Protein AF-G3JTJ8-F1 (afdb_monomer)

Sequence (157 aa):
MATTGITTVKLQSLPLVASGKVRELYSVDDASLLMAVTDRISAYDEILSNGFDILRQRVTELKHHVISMSPPAEIVTTVERALLRGRCMHIRSLKVFPIEAIRPWLHHGLSLERILQERNCPRNPSSERTSALPGIPIGEKDENISPEQARKLVGDK

Structure (mmCIF, N/CA/C/O backbone):
data_AF-G3JTJ8-F1
#
_entry.id   AF-G3JTJ8-F1
#
loop_
_atom_site.group_PDB
_atom_site.id
_atom_site.type_symbol
_atom_site.label_atom_id
_atom_site.label_alt_id
_atom_site.label_comp_id
_atom_site.label_asym_id
_atom_site.label_entity_id
_atom_site.label_seq_id
_atom_site.pdbx_PDB_ins_code
_atom_site.Cartn_x
_atom_site.Cartn_y
_atom_site.Cartn_z
_atom_site.occupancy
_atom_site.B_iso_or_equiv
_atom_site.auth_seq_id
_atom_site.auth_comp_id
_atom_site.auth_asym_id
_atom_site.auth_atom_id
_atom_site.pdbx_PDB_model_num
ATOM 1 N N . MET A 1 1 ? -1.454 23.258 19.612 1.00 39.75 1 MET A N 1
ATOM 2 C CA . MET A 1 1 ? -0.8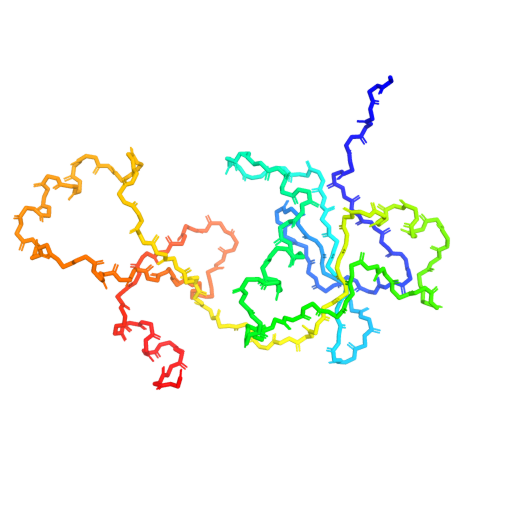90 22.045 20.242 1.00 39.75 1 MET A CA 1
ATOM 3 C C . MET A 1 1 ? -0.161 21.271 19.162 1.00 39.75 1 MET A C 1
ATOM 5 O O . MET A 1 1 ? -0.731 21.125 18.090 1.00 39.75 1 MET A O 1
ATOM 9 N N . ALA A 1 2 ? 1.091 20.871 19.385 1.00 44.28 2 ALA A N 1
ATOM 10 C CA . ALA A 1 2 ? 1.833 20.092 18.398 1.00 44.28 2 ALA A CA 1
ATOM 11 C C . ALA A 1 2 ? 1.225 18.687 18.318 1.00 44.28 2 ALA A C 1
ATOM 13 O O . ALA A 1 2 ? 1.235 17.950 19.302 1.00 44.28 2 ALA A O 1
ATOM 14 N N . THR A 1 3 ? 0.640 18.344 17.174 1.00 59.38 3 THR A N 1
ATOM 15 C CA . THR A 1 3 ? 0.125 17.000 16.917 1.00 59.38 3 THR A CA 1
ATOM 16 C C . THR A 1 3 ? 1.318 16.061 16.774 1.00 59.38 3 THR A C 1
ATOM 18 O O . THR A 1 3 ? 2.155 16.259 15.895 1.00 59.38 3 THR A O 1
ATOM 21 N N . THR A 1 4 ? 1.439 15.066 17.651 1.00 74.31 4 THR A N 1
ATOM 22 C CA . THR A 1 4 ? 2.479 14.038 17.538 1.00 74.31 4 THR A CA 1
ATOM 23 C C . THR A 1 4 ? 2.287 13.259 16.237 1.00 74.31 4 THR A C 1
ATOM 25 O O . THR A 1 4 ? 1.192 12.762 15.976 1.00 74.31 4 THR A O 1
ATOM 28 N N . GLY A 1 5 ? 3.342 13.161 15.424 1.00 76.94 5 GLY A N 1
ATOM 29 C CA . GLY A 1 5 ? 3.309 12.405 14.173 1.00 76.94 5 GLY A CA 1
ATOM 30 C C . GLY A 1 5 ? 3.129 10.904 14.416 1.00 76.94 5 GLY A C 1
ATOM 31 O O . GLY A 1 5 ? 3.791 10.312 15.270 1.00 76.94 5 GLY A O 1
ATOM 32 N N . ILE A 1 6 ? 2.242 10.279 13.648 1.00 81.81 6 ILE A N 1
ATOM 33 C CA . ILE A 1 6 ? 1.985 8.840 13.657 1.00 81.81 6 ILE A CA 1
ATOM 34 C C . ILE A 1 6 ? 3.026 8.173 12.765 1.00 81.81 6 ILE A C 1
ATOM 36 O O . ILE A 1 6 ? 2.885 8.095 11.546 1.00 81.81 6 ILE A O 1
ATOM 40 N N . THR A 1 7 ? 4.094 7.677 13.378 1.00 83.00 7 THR A N 1
ATOM 41 C CA . THR A 1 7 ? 5.192 7.029 12.654 1.00 83.00 7 THR A CA 1
ATOM 42 C C . THR A 1 7 ? 4.970 5.545 12.434 1.00 83.00 7 THR A C 1
ATOM 44 O O . THR A 1 7 ? 5.787 4.934 11.769 1.00 83.00 7 THR A O 1
ATOM 47 N N . THR A 1 8 ? 3.929 4.939 12.999 1.00 82.38 8 THR A N 1
ATOM 48 C CA . THR A 1 8 ? 3.553 3.533 12.791 1.00 82.38 8 THR A CA 1
ATOM 49 C C . THR A 1 8 ? 2.044 3.428 12.926 1.00 82.38 8 THR A C 1
ATOM 51 O O . THR A 1 8 ? 1.480 3.997 13.862 1.00 82.38 8 THR A O 1
ATOM 54 N N . VAL A 1 9 ? 1.393 2.700 12.026 1.00 87.31 9 VAL A N 1
ATOM 55 C CA . VAL A 1 9 ? 0.001 2.294 12.207 1.00 87.31 9 VAL A CA 1
ATOM 56 C C . VAL A 1 9 ? 0.030 0.831 12.671 1.00 87.31 9 VAL A C 1
ATOM 58 O O . VAL A 1 9 ? 0.886 0.041 12.296 1.00 87.31 9 VAL A O 1
ATOM 61 N N . LYS A 1 10 ? -0.806 0.467 13.639 1.00 90.94 10 LYS A N 1
ATOM 62 C CA . LYS A 1 10 ? -0.932 -0.930 14.067 1.00 90.94 10 LYS A CA 1
ATOM 63 C C . LYS A 1 10 ? -2.403 -1.215 14.214 1.00 90.94 10 LYS A C 1
ATOM 65 O O . LYS A 1 10 ? -3.049 -0.647 15.091 1.00 90.94 10 LYS A O 1
ATOM 70 N N . LEU A 1 11 ? -2.911 -2.058 13.328 1.00 92.94 11 LEU A N 1
ATOM 71 C CA . LEU A 1 11 ? -4.284 -2.527 13.373 1.00 92.94 11 LEU A CA 1
ATOM 72 C C . LEU A 1 11 ? -4.299 -3.926 13.981 1.00 92.94 11 LEU A C 1
ATOM 74 O O . LEU A 1 11 ? -3.477 -4.770 13.631 1.00 92.94 11 LEU A O 1
ATOM 78 N N . GLN A 1 12 ? -5.216 -4.150 14.913 1.00 93.44 12 GLN A N 1
ATOM 79 C CA . GLN A 1 12 ? -5.524 -5.476 15.443 1.00 93.44 12 GLN A CA 1
ATOM 80 C C . GLN A 1 12 ? -6.605 -6.152 14.600 1.00 93.44 12 GLN A C 1
ATOM 82 O O . GLN A 1 12 ? -6.620 -7.373 14.487 1.00 93.44 12 GLN A O 1
ATOM 87 N N . SER A 1 13 ? -7.480 -5.354 13.984 1.00 93.94 13 SER A N 1
ATOM 88 C CA . SER A 1 13 ? -8.627 -5.853 13.222 1.00 93.94 13 SER A CA 1
ATOM 89 C C . SER A 1 13 ? -8.278 -6.387 11.836 1.00 93.94 13 SER A C 1
ATOM 91 O O . SER A 1 13 ? -9.095 -7.076 11.235 1.00 93.94 13 SER A O 1
ATOM 93 N N . LEU A 1 14 ? -7.097 -6.060 11.302 1.00 95.62 14 LEU A N 1
ATOM 94 C CA . LEU A 1 14 ? -6.670 -6.482 9.968 1.00 95.62 14 LEU A CA 1
ATOM 95 C C . LEU A 1 14 ? -5.235 -7.026 10.005 1.00 95.62 14 LEU A C 1
ATOM 97 O O . LEU A 1 14 ? -4.369 -6.408 10.631 1.00 95.62 14 LEU A O 1
ATOM 101 N N . PRO A 1 15 ? -4.945 -8.140 9.311 1.00 96.50 15 PRO A N 1
ATOM 102 C CA . PRO A 1 15 ? -3.599 -8.689 9.234 1.00 96.50 15 PRO A CA 1
ATOM 103 C C . PRO A 1 15 ? -2.693 -7.805 8.368 1.00 96.50 15 PRO A C 1
ATOM 105 O O . PRO A 1 15 ? -3.068 -7.383 7.271 1.00 96.50 15 PRO A O 1
ATOM 108 N N . LEU A 1 16 ? -1.476 -7.546 8.851 1.00 96.25 16 LEU A N 1
ATOM 109 C CA . LEU A 1 16 ? -0.449 -6.815 8.111 1.00 96.25 16 LEU A CA 1
ATOM 110 C C . LEU A 1 16 ? 0.109 -7.689 6.977 1.00 96.25 16 LEU A C 1
ATOM 112 O O . LEU A 1 16 ? 0.588 -8.794 7.217 1.00 96.25 16 LEU A O 1
ATOM 116 N N . VAL A 1 17 ? 0.082 -7.167 5.755 1.00 95.25 17 VAL A N 1
ATOM 117 C CA . VAL A 1 17 ? 0.621 -7.807 4.545 1.00 95.25 17 VAL A CA 1
ATOM 118 C C . VAL A 1 17 ? 2.042 -7.330 4.271 1.00 95.25 17 VAL A C 1
ATOM 120 O O . VAL A 1 17 ? 2.931 -8.135 4.010 1.00 95.25 17 VAL A O 1
ATOM 123 N N . ALA A 1 18 ? 2.270 -6.017 4.325 1.00 91.25 18 ALA A N 1
ATOM 124 C CA . ALA A 1 18 ? 3.580 -5.431 4.073 1.00 91.25 18 ALA A CA 1
ATOM 125 C C . ALA A 1 18 ? 3.741 -4.093 4.799 1.00 91.25 18 ALA A C 1
ATOM 127 O O . ALA A 1 18 ? 2.787 -3.329 4.944 1.00 91.25 18 ALA A O 1
ATOM 128 N N . SER A 1 19 ? 4.974 -3.785 5.201 1.00 88.69 19 SER A N 1
ATOM 129 C CA . SER A 1 19 ? 5.349 -2.487 5.763 1.00 88.69 19 SER A CA 1
ATOM 130 C C . SER A 1 19 ? 6.482 -1.889 4.939 1.00 88.69 19 SER A C 1
ATOM 132 O O . SER A 1 19 ? 7.553 -2.478 4.811 1.00 88.69 19 SER A O 1
ATOM 134 N N . GLY A 1 20 ? 6.220 -0.734 4.337 1.00 84.38 20 GLY A N 1
ATOM 135 C CA . GLY A 1 20 ? 7.185 0.041 3.569 1.00 84.38 20 GLY A CA 1
ATOM 136 C C . GLY A 1 20 ? 7.679 1.271 4.332 1.00 84.38 20 GLY A C 1
ATOM 137 O O . GLY A 1 20 ? 7.294 1.539 5.472 1.00 84.38 20 GLY A O 1
ATOM 138 N N . LYS A 1 21 ? 8.498 2.089 3.658 1.00 81.44 21 LYS A N 1
ATOM 139 C CA . LYS A 1 21 ? 9.103 3.302 4.244 1.00 81.44 21 LYS A CA 1
ATOM 14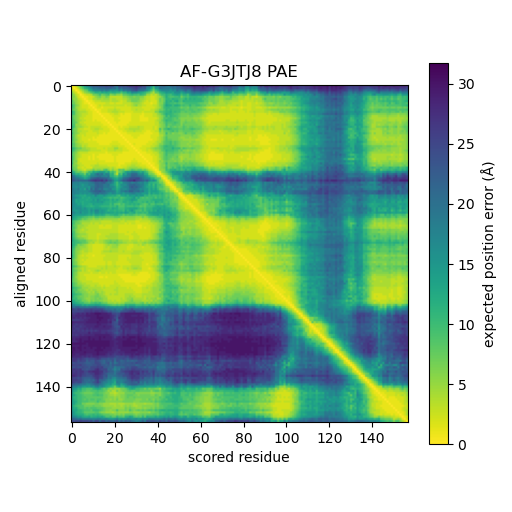0 C C . LYS A 1 21 ? 8.070 4.236 4.873 1.00 81.44 21 LYS A C 1
ATOM 142 O O . LYS A 1 21 ? 8.295 4.726 5.970 1.00 81.44 21 LYS A O 1
ATOM 147 N N . VAL A 1 22 ? 6.931 4.444 4.210 1.00 83.38 22 VAL A N 1
ATOM 148 C CA . VAL A 1 22 ? 5.902 5.406 4.656 1.00 83.38 22 VAL A CA 1
ATOM 149 C C . VAL A 1 22 ? 4.481 4.839 4.658 1.00 83.38 22 VAL A C 1
ATOM 151 O O . VAL A 1 22 ? 3.550 5.519 5.084 1.00 83.38 22 VAL A O 1
ATOM 154 N N . ARG A 1 23 ? 4.295 3.599 4.190 1.00 90.44 23 ARG A N 1
ATOM 155 C CA . ARG A 1 23 ? 2.978 2.968 4.029 1.00 90.44 23 ARG A CA 1
ATOM 156 C C . ARG A 1 23 ? 2.954 1.587 4.645 1.00 90.44 23 ARG A C 1
ATOM 158 O O . ARG A 1 23 ? 3.964 0.889 4.642 1.00 90.44 23 ARG A O 1
ATOM 165 N N . GLU A 1 24 ? 1.779 1.189 5.088 1.00 92.25 24 GLU A N 1
ATOM 166 C CA . GLU A 1 24 ? 1.484 -0.152 5.568 1.00 92.25 24 GLU A CA 1
ATOM 167 C C . GLU A 1 24 ? 0.277 -0.690 4.802 1.00 92.25 24 GLU A C 1
ATOM 169 O O . GLU A 1 24 ? -0.676 0.042 4.528 1.00 92.25 24 GLU A O 1
ATOM 174 N N . LEU A 1 25 ? 0.343 -1.959 4.416 1.00 95.25 25 LEU A N 1
ATOM 175 C CA . LEU A 1 25 ? -0.707 -2.659 3.687 1.00 95.25 25 LEU A CA 1
ATOM 176 C C . LEU A 1 25 ? -1.298 -3.735 4.583 1.00 95.25 25 LEU A C 1
ATOM 178 O O . LEU A 1 25 ? -0.563 -4.563 5.117 1.00 95.25 25 LEU A O 1
ATOM 182 N N . TYR A 1 26 ? -2.618 -3.738 4.699 1.00 97.06 26 TYR A N 1
ATOM 183 C CA . TYR A 1 26 ? -3.388 -4.688 5.488 1.00 97.06 26 TYR A CA 1
ATOM 184 C C . TYR A 1 26 ? -4.362 -5.447 4.587 1.00 97.06 26 TYR A C 1
A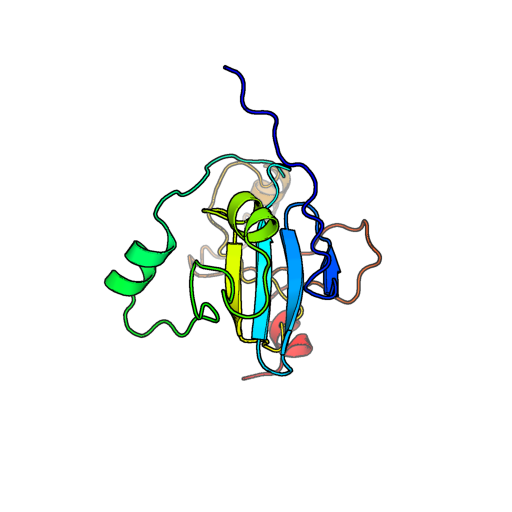TOM 186 O O . TYR A 1 26 ? -4.931 -4.850 3.671 1.00 97.06 26 TYR A O 1
ATOM 194 N N . SER A 1 27 ? -4.567 -6.741 4.831 1.00 96.81 27 SER A N 1
ATOM 195 C CA . SER A 1 27 ? -5.539 -7.527 4.060 1.00 96.81 27 SER A CA 1
ATOM 196 C C . SER A 1 27 ? -6.946 -7.249 4.564 1.00 96.81 27 SER A C 1
ATOM 198 O O . SER A 1 27 ? -7.165 -7.302 5.771 1.00 96.81 27 SER A O 1
ATOM 200 N N . VAL A 1 28 ? -7.882 -6.953 3.661 1.00 96.31 28 VAL A N 1
ATOM 201 C CA . VAL A 1 28 ? -9.312 -6.825 3.988 1.00 96.31 28 VAL A CA 1
ATOM 202 C C . VAL A 1 28 ? -10.041 -8.112 3.609 1.00 96.31 28 VAL A C 1
ATOM 204 O O . VAL A 1 28 ? -10.769 -8.665 4.427 1.00 96.31 28 VAL A O 1
ATOM 207 N N . ASP A 1 29 ? -9.798 -8.598 2.393 1.00 94.12 29 ASP A N 1
ATOM 208 C CA . ASP A 1 29 ? -10.304 -9.854 1.837 1.00 94.12 29 ASP A CA 1
ATOM 209 C C . ASP A 1 29 ? -9.387 -10.313 0.682 1.00 94.12 29 ASP A C 1
ATOM 211 O O . ASP A 1 29 ? -8.356 -9.693 0.410 1.00 94.12 29 ASP A O 1
ATOM 215 N N . ASP A 1 30 ? -9.757 -11.383 -0.025 1.00 94.00 30 ASP A N 1
ATOM 216 C CA . ASP A 1 30 ? -8.957 -11.942 -1.128 1.00 94.00 30 ASP A CA 1
ATOM 217 C C . ASP A 1 30 ? -8.785 -10.987 -2.328 1.00 94.00 30 ASP A C 1
ATOM 219 O O . ASP A 1 30 ? -7.874 -11.154 -3.143 1.00 94.00 30 ASP A O 1
ATOM 223 N N . ALA A 1 31 ? -9.648 -9.978 -2.460 1.00 95.62 31 ALA A N 1
ATOM 224 C CA . ALA A 1 31 ? -9.688 -9.051 -3.585 1.00 95.62 31 ALA A CA 1
ATOM 225 C C . ALA A 1 31 ? -9.290 -7.614 -3.210 1.00 95.62 31 ALA A C 1
ATOM 227 O O . ALA A 1 31 ? -9.159 -6.765 -4.102 1.00 95.62 31 ALA A O 1
ATOM 228 N N . SER A 1 32 ? -9.091 -7.302 -1.926 1.00 96.69 32 SER A N 1
ATOM 229 C CA . SER A 1 32 ? -8.904 -5.930 -1.464 1.00 96.69 32 SER A CA 1
ATOM 230 C C . SER A 1 32 ? -7.982 -5.778 -0.250 1.00 96.69 32 SER A C 1
ATOM 232 O O . SER A 1 32 ? -7.847 -6.647 0.609 1.00 96.69 32 SER A O 1
ATOM 234 N N . LEU A 1 33 ? -7.318 -4.624 -0.196 1.00 97.19 33 LEU A N 1
ATOM 235 C CA . LEU A 1 33 ? -6.338 -4.245 0.816 1.00 97.19 33 LEU A CA 1
ATOM 236 C C . LEU A 1 33 ? -6.693 -2.880 1.406 1.00 97.19 33 LEU A C 1
ATOM 238 O O . LEU A 1 33 ? -7.227 -2.008 0.720 1.00 97.19 33 LEU A O 1
ATOM 242 N N . LEU A 1 34 ? -6.313 -2.643 2.654 1.00 96.44 34 LEU A N 1
ATOM 243 C CA . LEU A 1 34 ? -6.296 -1.318 3.255 1.00 96.44 34 LEU A CA 1
ATOM 244 C C . LEU A 1 34 ? -4.857 -0.798 3.263 1.00 96.44 34 LEU A C 1
ATOM 246 O O . LEU A 1 34 ? -3.980 -1.368 3.909 1.00 96.44 34 LEU A O 1
ATOM 250 N N . MET A 1 35 ? -4.616 0.303 2.561 1.00 95.50 35 MET A N 1
ATOM 251 C CA . MET A 1 35 ? -3.340 1.010 2.571 1.00 95.50 35 MET A CA 1
ATOM 252 C C . MET A 1 35 ? -3.408 2.161 3.572 1.00 95.50 35 MET A C 1
ATOM 254 O O . MET A 1 35 ? -4.166 3.107 3.365 1.00 95.50 35 MET A O 1
ATOM 258 N N . ALA A 1 36 ? -2.610 2.101 4.635 1.00 92.69 36 ALA A N 1
ATOM 259 C CA . ALA A 1 36 ? -2.447 3.171 5.612 1.00 92.69 36 ALA A CA 1
ATOM 260 C C . ALA A 1 36 ? -1.145 3.941 5.353 1.00 92.69 36 ALA A C 1
ATOM 262 O O . ALA A 1 36 ? -0.115 3.355 5.016 1.00 92.69 36 ALA A O 1
ATOM 263 N N . VAL A 1 37 ? -1.186 5.261 5.514 1.00 89.94 37 VAL A N 1
ATOM 264 C CA . VAL A 1 37 ? -0.040 6.157 5.348 1.00 89.94 37 VAL A CA 1
ATOM 265 C C . VAL A 1 37 ? 0.382 6.679 6.717 1.00 89.94 37 VAL A C 1
ATOM 267 O O . VAL A 1 37 ? -0.435 7.159 7.504 1.00 89.94 37 VAL A O 1
ATOM 270 N N . THR A 1 38 ? 1.672 6.556 7.003 1.00 85.69 38 THR A N 1
ATOM 271 C CA . THR A 1 38 ? 2.309 7.093 8.212 1.00 85.69 38 THR A CA 1
ATOM 272 C C . THR A 1 38 ? 2.842 8.499 7.951 1.00 85.69 38 THR A C 1
ATOM 274 O O . THR A 1 38 ? 3.082 8.865 6.805 1.00 85.69 38 THR A O 1
ATOM 277 N N . ASP A 1 39 ? 3.122 9.250 9.012 1.00 81.25 39 ASP A N 1
ATOM 278 C CA . ASP A 1 39 ? 3.781 10.560 8.939 1.00 81.25 39 ASP A CA 1
ATOM 279 C C . ASP A 1 39 ? 5.311 10.429 8.747 1.00 81.25 39 ASP A C 1
ATOM 281 O O . ASP A 1 39 ? 6.053 11.396 8.908 1.00 81.25 39 ASP A O 1
ATOM 285 N N . ARG A 1 40 ? 5.814 9.222 8.424 1.00 76.50 40 ARG A N 1
ATOM 286 C CA . ARG A 1 40 ? 7.210 9.020 8.011 1.00 76.50 40 ARG A CA 1
ATOM 287 C C . ARG A 1 40 ? 7.393 9.673 6.636 1.00 76.50 40 ARG A C 1
ATOM 289 O O . ARG A 1 40 ? 6.603 9.427 5.731 1.00 76.50 40 ARG A O 1
ATOM 296 N N . ILE A 1 41 ? 8.441 10.476 6.470 1.00 66.31 41 ILE A N 1
ATOM 297 C CA . ILE A 1 41 ? 8.744 11.182 5.215 1.00 66.31 41 ILE A CA 1
ATOM 298 C C . ILE A 1 41 ? 9.947 10.518 4.537 1.00 66.31 41 ILE A C 1
ATOM 300 O O . ILE A 1 41 ? 10.946 10.212 5.188 1.00 66.31 41 ILE A O 1
ATOM 304 N N . SER A 1 42 ? 9.867 10.321 3.218 1.00 54.66 42 SER A N 1
ATOM 305 C CA . SER A 1 42 ? 11.007 9.988 2.358 1.00 54.66 42 SER A CA 1
ATOM 306 C C . SER A 1 42 ? 11.157 11.088 1.301 1.00 54.66 42 SER A C 1
ATOM 308 O O . SER A 1 42 ? 10.270 11.233 0.474 1.00 54.66 42 SER A O 1
ATOM 310 N N . ALA A 1 43 ? 12.239 11.862 1.411 1.00 39.38 43 ALA A N 1
ATOM 311 C CA . ALA A 1 43 ? 12.643 13.079 0.686 1.00 39.38 43 ALA A CA 1
ATOM 312 C C . ALA A 1 43 ? 11.802 13.623 -0.506 1.00 39.38 43 ALA A C 1
ATOM 314 O O . ALA A 1 43 ? 11.585 12.931 -1.499 1.00 39.38 43 ALA A O 1
ATOM 315 N N . TYR A 1 44 ? 11.556 14.945 -0.414 1.00 39.31 44 TYR A N 1
ATOM 316 C CA . TYR A 1 44 ? 10.838 15.908 -1.277 1.00 39.31 44 TYR A CA 1
ATOM 317 C C . TYR A 1 44 ? 9.317 16.008 -1.034 1.00 39.31 44 TYR A C 1
ATOM 319 O O . TYR A 1 44 ? 8.524 15.192 -1.494 1.00 39.31 44 TYR A O 1
ATOM 327 N N . ASP A 1 45 ? 8.970 17.043 -0.254 1.00 41.53 45 ASP A N 1
ATOM 328 C CA . ASP A 1 45 ? 7.668 17.378 0.334 1.00 41.53 45 ASP A CA 1
ATOM 329 C C . ASP A 1 45 ? 6.622 17.837 -0.687 1.00 41.53 45 ASP A C 1
ATOM 331 O O . ASP A 1 45 ? 6.891 18.759 -1.446 1.00 41.53 45 ASP A O 1
ATOM 335 N N . GLU A 1 46 ? 5.421 17.247 -0.634 1.00 41.72 46 GLU A N 1
ATOM 336 C CA . GLU A 1 46 ? 4.140 17.947 -0.413 1.00 41.72 46 GLU A CA 1
ATOM 337 C C . GLU A 1 46 ? 3.035 16.913 -0.107 1.00 41.72 46 GLU A C 1
ATOM 339 O O . GLU A 1 46 ? 2.857 15.924 -0.824 1.00 41.72 46 GLU A O 1
ATOM 344 N N . ILE A 1 47 ? 2.256 17.134 0.959 1.00 45.75 47 ILE A N 1
ATOM 345 C CA . ILE A 1 47 ? 1.042 16.349 1.221 1.00 45.75 47 ILE A CA 1
ATOM 346 C C . ILE A 1 47 ? -0.060 16.892 0.310 1.00 45.75 47 ILE A C 1
ATOM 348 O O . ILE A 1 47 ? -0.670 17.922 0.595 1.00 45.75 47 ILE A O 1
ATOM 352 N N . LEU A 1 48 ? -0.339 16.185 -0.785 1.00 42.38 48 LEU A N 1
ATOM 353 C CA . LEU A 1 48 ? -1.466 16.502 -1.659 1.00 42.38 48 LEU A CA 1
ATOM 354 C C . LEU A 1 48 ? -2.779 16.156 -0.947 1.00 42.38 48 LEU A C 1
ATOM 356 O O . LEU A 1 48 ? -3.210 15.005 -0.939 1.00 42.38 48 LEU A O 1
ATOM 360 N N . SER A 1 49 ? -3.438 17.165 -0.380 1.00 44.28 49 SER A N 1
ATOM 361 C CA . SER A 1 49 ? -4.725 17.025 0.314 1.00 44.28 49 SER A CA 1
ATOM 362 C C . SER A 1 49 ? -5.875 16.570 -0.597 1.00 44.28 49 SER A C 1
ATOM 364 O O . SER A 1 49 ? -6.846 16.003 -0.106 1.00 44.28 49 SER A O 1
ATOM 366 N N . ASN A 1 50 ? -5.758 16.774 -1.918 1.00 51.34 50 ASN A N 1
ATOM 367 C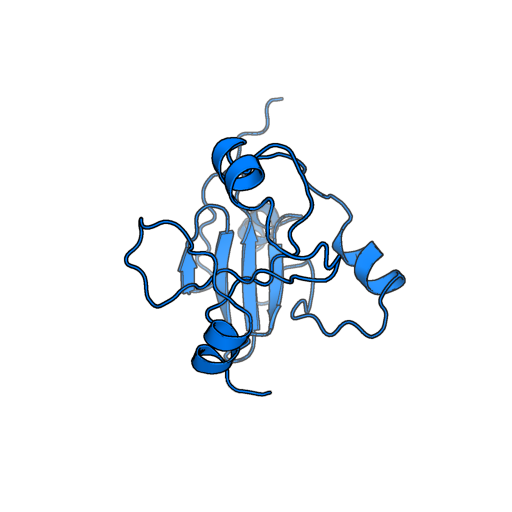 CA . ASN A 1 50 ? -6.892 16.706 -2.854 1.00 51.34 50 ASN A CA 1
ATOM 368 C C . ASN A 1 50 ? -6.606 15.893 -4.136 1.00 51.34 50 ASN A C 1
ATOM 370 O O . ASN A 1 50 ? -7.359 15.974 -5.107 1.00 51.34 50 ASN A O 1
ATOM 374 N N . GLY A 1 51 ? -5.480 15.173 -4.202 1.00 52.91 51 GLY A N 1
ATOM 375 C CA . GLY A 1 51 ? -4.947 14.687 -5.483 1.00 52.91 51 GLY A CA 1
ATOM 376 C C . GLY A 1 51 ? -5.878 13.727 -6.229 1.00 52.91 51 GLY A C 1
ATOM 377 O O . GLY A 1 51 ? -5.978 13.775 -7.454 1.00 52.91 51 GLY A O 1
ATOM 378 N N . PHE A 1 52 ? -6.591 12.871 -5.501 1.00 64.19 52 PHE A N 1
ATOM 379 C CA . PHE A 1 52 ? -7.322 11.774 -6.121 1.00 64.19 52 PHE A CA 1
ATOM 380 C C . PHE A 1 52 ? -8.646 12.195 -6.778 1.00 64.19 52 PHE A C 1
ATOM 382 O O . PHE A 1 52 ? -8.959 11.734 -7.878 1.00 64.19 52 PHE A O 1
ATOM 389 N N . ASP A 1 53 ? -9.383 13.126 -6.170 1.00 64.44 53 ASP A N 1
ATOM 390 C CA . ASP A 1 53 ? -10.637 13.629 -6.743 1.00 64.44 53 ASP A CA 1
ATOM 391 C C . ASP A 1 53 ? -10.390 14.425 -8.030 1.00 64.44 53 ASP A C 1
ATOM 393 O O . ASP A 1 53 ? -11.126 14.283 -9.009 1.00 64.44 53 ASP A O 1
ATOM 397 N N . ILE A 1 54 ? -9.295 15.189 -8.080 1.00 67.69 54 ILE A N 1
ATOM 398 C CA . ILE A 1 54 ? -8.889 15.943 -9.274 1.00 67.69 54 ILE A CA 1
ATOM 399 C C . ILE A 1 54 ? -8.538 14.992 -10.426 1.00 67.69 54 ILE A C 1
ATOM 401 O O . ILE A 1 54 ? -8.924 15.242 -11.571 1.00 67.69 54 ILE A O 1
ATOM 405 N N . LEU A 1 55 ? -7.832 13.891 -10.142 1.00 65.69 55 LEU A N 1
ATOM 406 C CA . LEU A 1 55 ? -7.469 12.897 -11.157 1.00 65.69 55 LEU A CA 1
ATOM 407 C C . LEU A 1 55 ? -8.705 12.220 -11.757 1.00 65.69 55 LEU A C 1
ATOM 409 O O . LEU A 1 55 ? -8.781 12.087 -12.976 1.00 65.69 55 LEU A O 1
ATOM 413 N N . ARG A 1 56 ? -9.698 11.866 -10.931 1.00 67.56 56 ARG A N 1
ATOM 414 C CA . ARG A 1 56 ? -10.969 11.288 -11.404 1.00 67.56 56 ARG A C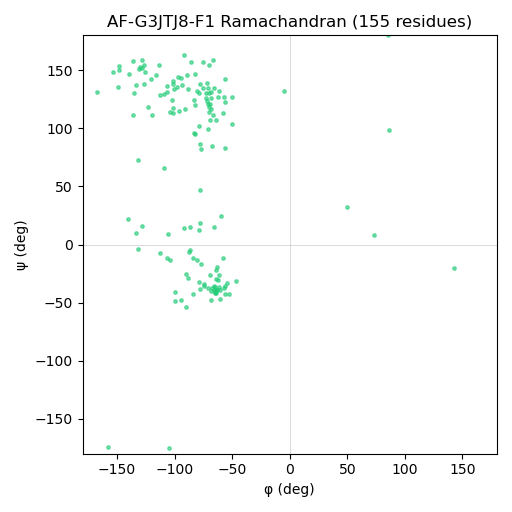A 1
ATOM 415 C C . ARG A 1 56 ? -11.766 12.247 -12.284 1.00 67.56 56 ARG A C 1
ATOM 417 O O . ARG A 1 56 ? -12.363 11.815 -13.263 1.00 67.56 56 ARG A O 1
ATOM 424 N N . GLN A 1 57 ? -11.776 13.536 -11.946 1.00 74.75 57 GLN A N 1
ATOM 425 C CA . GLN A 1 57 ? -12.493 14.549 -12.727 1.00 74.75 57 GLN A CA 1
ATOM 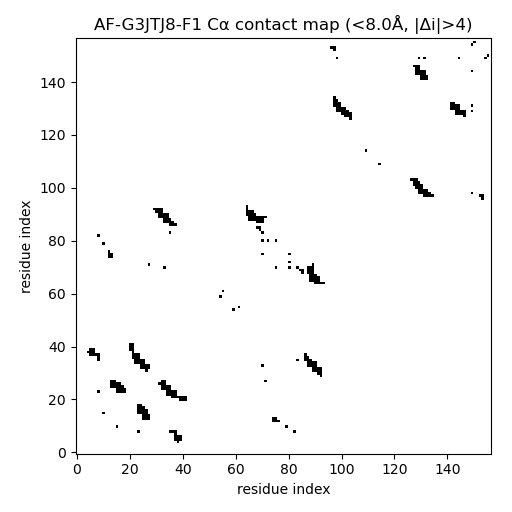426 C C . GLN A 1 57 ? -11.820 14.840 -14.070 1.00 74.75 57 GLN A C 1
ATOM 428 O O . GLN A 1 57 ? -12.506 15.085 -15.059 1.00 74.75 57 GLN A O 1
ATOM 433 N N . ARG A 1 58 ? -10.482 14.843 -14.112 1.00 77.50 58 ARG A N 1
ATOM 434 C CA . ARG A 1 58 ? -9.721 15.213 -15.315 1.00 77.50 58 ARG A CA 1
ATOM 435 C C . ARG A 1 58 ? -9.401 14.039 -16.234 1.00 77.50 58 ARG A C 1
ATOM 437 O O . ARG A 1 58 ? -9.192 14.263 -17.420 1.00 77.50 58 ARG A O 1
ATOM 444 N N . VAL A 1 59 ? -9.345 12.816 -15.707 1.00 78.25 59 VAL A N 1
ATOM 445 C CA . VAL A 1 59 ? -9.011 11.603 -16.465 1.00 78.25 59 VAL A CA 1
ATOM 446 C C . VAL A 1 59 ? -10.046 10.525 -16.156 1.00 78.25 59 VAL A C 1
ATOM 448 O O . VAL A 1 59 ? -9.795 9.563 -15.433 1.00 78.25 59 VAL A O 1
ATOM 451 N N . THR A 1 60 ? -11.244 10.711 -16.697 1.00 75.19 60 THR A N 1
ATOM 452 C CA . THR A 1 60 ? -12.423 9.876 -16.423 1.00 75.19 60 THR A CA 1
ATOM 453 C C . THR A 1 60 ? -12.251 8.409 -16.828 1.00 75.19 60 THR A C 1
ATOM 455 O O . THR A 1 60 ? -12.871 7.533 -16.232 1.00 75.19 60 THR A O 1
ATOM 458 N N . GLU A 1 61 ? -11.383 8.120 -17.800 1.00 83.62 61 GLU A N 1
ATOM 459 C CA . GLU A 1 61 ? -11.092 6.759 -18.275 1.00 83.62 61 GLU A CA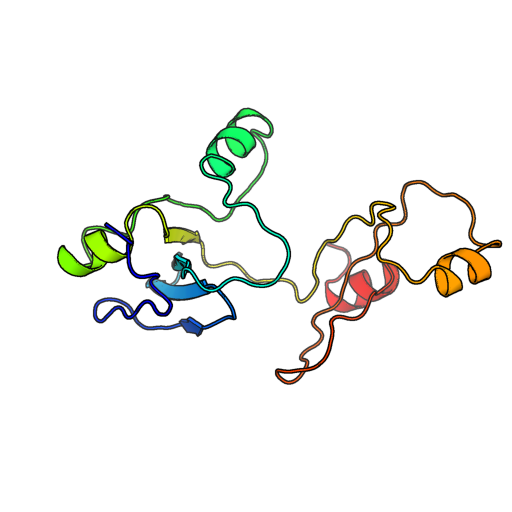 1
ATOM 460 C C . GLU A 1 61 ? -9.987 6.048 -17.472 1.00 83.62 61 GLU A C 1
ATOM 462 O O . GLU A 1 61 ? -9.708 4.866 -17.699 1.00 83.62 61 GLU A O 1
ATOM 467 N N . LEU A 1 62 ? -9.344 6.737 -16.519 1.00 80.62 62 LEU A N 1
ATOM 468 C CA . LEU A 1 62 ? -8.242 6.169 -15.749 1.00 80.62 62 LEU A CA 1
ATOM 469 C C . LEU A 1 62 ? -8.744 5.069 -14.809 1.00 80.62 62 LEU A C 1
ATOM 471 O O . LEU A 1 62 ? -9.325 5.324 -13.752 1.00 80.62 62 LEU A O 1
ATOM 475 N N . LYS A 1 63 ? -8.438 3.817 -15.152 1.00 85.25 63 LYS A N 1
ATOM 476 C CA . LYS A 1 63 ? -8.630 2.685 -14.243 1.00 85.25 63 LYS A CA 1
ATOM 477 C C . LYS A 1 63 ? -7.626 2.778 -13.095 1.00 85.25 63 LYS A C 1
ATOM 479 O O . LYS A 1 63 ? -6.419 2.738 -13.309 1.00 85.25 63 LYS A O 1
ATOM 484 N N . HIS A 1 64 ? -8.132 2.851 -11.869 1.00 86.94 64 HIS A N 1
ATOM 485 C CA . HIS A 1 64 ? -7.325 2.904 -10.650 1.00 86.94 64 HIS A CA 1
ATOM 486 C C . HIS A 1 64 ? -7.768 1.840 -9.636 1.00 86.94 64 HIS A C 1
ATOM 488 O O . HIS A 1 64 ? -8.916 1.381 -9.633 1.00 86.94 64 HIS A O 1
ATOM 494 N N . HIS A 1 65 ? -6.884 1.479 -8.708 1.00 91.50 65 HIS A N 1
ATOM 495 C CA . HIS A 1 65 ? -7.183 0.461 -7.698 1.00 91.50 65 HIS A CA 1
ATOM 496 C C . HIS A 1 65 ? -8.004 0.975 -6.507 1.00 91.50 65 HIS A C 1
ATOM 498 O O . HIS A 1 65 ? -8.530 0.156 -5.768 1.00 91.50 65 HIS A O 1
ATOM 504 N N . VAL A 1 66 ? -8.161 2.286 -6.301 1.00 91.44 66 VAL A N 1
ATOM 505 C CA . VAL A 1 66 ? -8.894 2.812 -5.131 1.00 91.44 66 VAL A CA 1
ATOM 506 C C . VAL A 1 66 ? -10.390 2.488 -5.217 1.00 91.44 66 VAL A C 1
ATOM 508 O O . VAL A 1 66 ? -11.051 2.836 -6.201 1.00 91.44 66 VAL A O 1
ATOM 511 N N . ILE A 1 67 ? -10.907 1.852 -4.164 1.00 91.94 67 ILE A N 1
ATOM 512 C CA . ILE A 1 67 ? -12.327 1.569 -3.916 1.00 91.94 67 ILE A CA 1
ATOM 513 C C . ILE A 1 67 ? -12.929 2.734 -3.126 1.00 91.94 67 ILE A C 1
ATOM 515 O O . ILE A 1 67 ? -13.896 3.350 -3.569 1.00 91.94 67 ILE A O 1
ATOM 519 N N . SER A 1 68 ? -12.312 3.080 -1.992 1.00 90.75 68 SER A N 1
ATOM 520 C CA . SER A 1 68 ? -12.772 4.121 -1.067 1.00 90.75 68 SER A CA 1
ATOM 521 C C . SER A 1 68 ? -11.592 4.805 -0.366 1.00 90.75 68 SER A C 1
ATOM 523 O O . SER A 1 68 ? -10.538 4.203 -0.182 1.00 90.75 68 SER A O 1
ATOM 525 N N . MET A 1 69 ? -11.772 6.058 0.060 1.00 89.56 69 MET A N 1
ATOM 526 C CA . MET A 1 69 ? -10.821 6.785 0.927 1.00 89.56 69 MET A CA 1
ATOM 527 C C . MET A 1 69 ? -11.140 6.615 2.422 1.00 89.56 69 MET A C 1
ATOM 529 O O . MET A 1 69 ? -10.695 7.387 3.267 1.00 89.56 69 MET A O 1
ATOM 533 N N . SER A 1 70 ? -11.990 5.645 2.753 1.00 89.69 70 SER A N 1
ATOM 534 C CA . SER A 1 70 ? -12.385 5.305 4.118 1.00 89.69 70 SER A CA 1
ATOM 535 C C . SER A 1 70 ? -12.132 3.823 4.381 1.00 89.69 70 SER A C 1
ATOM 537 O O . SER A 1 70 ? -12.245 3.020 3.450 1.00 89.69 70 SER A O 1
ATOM 539 N N . PRO A 1 71 ? -11.805 3.444 5.627 1.00 92.19 71 PRO A N 1
ATOM 540 C CA . PRO A 1 71 ? -11.637 2.044 5.978 1.00 92.19 71 PRO A CA 1
ATOM 541 C C . PRO A 1 71 ? -12.992 1.314 5.975 1.00 92.19 71 PRO A C 1
ATOM 543 O O . PRO A 1 71 ? -14.025 1.953 6.210 1.00 92.19 71 PRO A O 1
ATOM 546 N N . PRO A 1 72 ? -13.012 -0.014 5.764 1.00 90.94 72 PRO A N 1
ATOM 547 C CA . PRO A 1 72 ? -14.230 -0.811 5.868 1.00 90.94 72 PRO A CA 1
ATOM 548 C C . PRO A 1 72 ? -14.756 -0.772 7.309 1.00 90.94 72 PRO A C 1
ATOM 550 O O . PRO A 1 72 ? -14.166 -1.348 8.227 1.00 90.94 72 PRO A O 1
ATOM 553 N N . ALA A 1 73 ? -15.859 -0.046 7.514 1.00 88.44 73 ALA A N 1
ATOM 554 C CA . ALA A 1 73 ? -16.381 0.249 8.846 1.00 88.44 73 ALA A CA 1
ATOM 555 C C . ALA A 1 73 ? -16.788 -1.016 9.616 1.00 88.44 73 ALA A C 1
ATOM 557 O O . ALA A 1 73 ? -16.663 -1.047 10.832 1.00 88.44 73 ALA A O 1
ATOM 558 N N . GLU A 1 74 ? -17.233 -2.060 8.925 1.00 89.38 74 GLU A N 1
ATOM 559 C CA . GLU A 1 74 ? -17.696 -3.305 9.550 1.00 89.38 74 GLU A CA 1
ATOM 560 C C . GLU A 1 74 ? -16.567 -4.110 10.205 1.00 89.38 74 GLU A C 1
ATOM 562 O O . GLU A 1 74 ? -16.813 -4.832 11.165 1.00 89.38 74 GLU A O 1
ATOM 567 N N . ILE A 1 75 ? -15.329 -3.950 9.725 1.00 91.31 75 ILE A N 1
ATOM 568 C CA . ILE A 1 75 ? -14.179 -4.740 10.182 1.00 91.31 75 ILE A CA 1
ATOM 569 C C . ILE A 1 75 ? -13.344 -3.949 11.191 1.00 91.31 75 ILE A C 1
ATOM 571 O O . ILE A 1 75 ? -12.886 -4.485 12.194 1.00 91.31 75 ILE A O 1
ATOM 575 N N . VAL A 1 76 ? -13.146 -2.654 10.938 1.00 92.56 76 VAL A N 1
ATOM 576 C CA . VAL A 1 76 ? -12.233 -1.814 11.719 1.00 92.56 76 VAL A CA 1
ATOM 577 C C . VAL A 1 76 ? -12.948 -1.186 12.918 1.00 92.56 76 VAL A C 1
ATOM 579 O O . VAL A 1 76 ? -14.024 -0.595 12.771 1.00 92.56 76 VAL A O 1
ATOM 582 N N . THR A 1 77 ? -12.324 -1.234 14.098 1.00 93.06 77 THR A N 1
ATOM 583 C CA . THR A 1 77 ? -12.872 -0.655 15.338 1.00 93.06 77 THR A CA 1
ATOM 584 C C . THR A 1 77 ? -12.964 0.871 15.284 1.00 93.06 77 THR A C 1
ATOM 586 O O . THR A 1 77 ? -12.239 1.540 14.549 1.00 93.06 77 THR A O 1
ATOM 589 N N . THR A 1 78 ? -13.814 1.474 16.119 1.00 91.12 78 THR A N 1
ATOM 590 C CA . THR A 1 78 ? -13.951 2.941 16.203 1.00 91.12 78 THR A CA 1
ATOM 591 C C . THR A 1 78 ? -12.624 3.650 16.513 1.00 91.12 78 THR A C 1
ATOM 593 O O . THR A 1 78 ? -12.362 4.725 15.973 1.00 91.12 78 THR A O 1
ATOM 596 N N . VAL A 1 79 ? -11.769 3.042 17.343 1.00 91.25 79 VAL A N 1
ATOM 597 C CA . VAL A 1 79 ? -10.451 3.592 17.710 1.00 91.25 79 VAL A CA 1
ATOM 598 C C . VAL A 1 79 ? -9.504 3.581 16.509 1.00 91.25 79 VAL A C 1
ATOM 600 O O . VAL A 1 79 ? -8.894 4.598 16.185 1.00 91.25 79 VAL A O 1
ATOM 603 N N . GLU A 1 80 ? -9.426 2.462 15.793 1.00 93.25 80 GLU A N 1
ATOM 604 C CA . GLU A 1 80 ? -8.610 2.349 14.583 1.00 93.25 80 GLU A CA 1
ATOM 605 C C . GLU A 1 80 ? -9.126 3.255 13.456 1.00 93.25 80 GLU A C 1
ATOM 607 O O . GLU A 1 80 ? -8.333 3.860 12.739 1.00 93.25 80 GLU A O 1
ATOM 612 N N . ARG A 1 81 ? -10.447 3.439 13.323 1.00 90.88 81 ARG A N 1
ATOM 613 C CA . ARG A 1 81 ? -11.013 4.401 12.362 1.00 90.88 81 ARG A CA 1
ATOM 614 C C . ARG A 1 81 ? -10.550 5.827 12.650 1.00 90.88 81 ARG A C 1
ATOM 616 O O . ARG A 1 81 ? -10.259 6.566 11.712 1.00 90.88 81 ARG A O 1
ATOM 623 N N . ALA A 1 82 ? -10.459 6.215 13.923 1.00 89.25 82 ALA A N 1
ATOM 624 C CA . ALA A 1 82 ? -9.935 7.524 14.302 1.00 89.25 82 ALA A CA 1
ATOM 625 C C . ALA A 1 82 ? -8.453 7.676 13.921 1.00 89.25 82 ALA A C 1
ATOM 627 O O . ALA A 1 82 ? -8.065 8.734 13.426 1.00 89.25 82 ALA A O 1
ATOM 628 N N . LEU A 1 83 ? -7.658 6.611 14.085 1.00 89.31 83 LEU A N 1
ATOM 629 C CA . LEU A 1 83 ? -6.253 6.563 13.671 1.00 89.31 83 LEU A CA 1
ATOM 630 C C . LEU A 1 83 ? -6.091 6.675 12.144 1.00 89.31 83 LEU A C 1
ATOM 632 O O . LEU A 1 83 ? -5.206 7.376 11.665 1.00 89.31 83 LEU A O 1
ATOM 636 N N . LEU A 1 84 ? -6.956 6.011 11.377 1.00 89.94 84 LEU A N 1
ATOM 637 C CA . LEU A 1 84 ? -6.888 5.918 9.912 1.00 89.94 84 LEU A CA 1
ATOM 638 C C . LEU A 1 84 ? -7.515 7.108 9.172 1.00 89.94 84 LEU A C 1
ATOM 640 O O . LEU A 1 84 ? -7.348 7.250 7.954 1.00 89.94 84 LEU A O 1
ATOM 644 N N . ARG A 1 85 ? -8.252 7.964 9.882 1.00 85.94 85 ARG A N 1
ATOM 645 C CA . ARG A 1 85 ? -8.990 9.085 9.295 1.00 85.94 85 ARG A CA 1
ATOM 646 C C . ARG A 1 85 ? -8.063 10.007 8.499 1.00 85.94 85 ARG A C 1
ATOM 648 O O . ARG A 1 85 ? -7.110 10.563 9.040 1.00 85.94 85 ARG A O 1
ATOM 655 N N . GLY A 1 86 ? -8.389 10.189 7.218 1.00 84.00 86 GLY A N 1
ATOM 656 C CA . GLY A 1 86 ? -7.668 11.082 6.303 1.00 84.00 86 GLY A CA 1
ATOM 657 C C . GLY A 1 86 ? -6.295 10.578 5.849 1.00 84.00 86 GLY A C 1
ATOM 658 O O . GLY A 1 86 ? -5.564 11.332 5.221 1.00 84.00 86 GLY A O 1
ATOM 659 N N . ARG A 1 87 ? -5.928 9.330 6.164 1.00 89.00 87 ARG A N 1
ATOM 660 C CA . ARG A 1 87 ? -4.605 8.764 5.848 1.00 89.00 87 ARG A CA 1
ATOM 661 C C . ARG A 1 87 ? -4.654 7.309 5.391 1.00 89.00 87 ARG A C 1
ATOM 663 O O . ARG A 1 87 ? -3.665 6.591 5.506 1.00 89.00 87 ARG A O 1
ATOM 670 N N . CYS A 1 88 ? -5.803 6.850 4.905 1.00 91.25 88 CYS A N 1
ATOM 671 C CA . CYS A 1 88 ? -5.941 5.497 4.386 1.00 91.25 88 CYS A CA 1
ATOM 672 C C . CYS A 1 88 ? -6.731 5.455 3.080 1.00 91.25 88 CYS A C 1
ATOM 674 O O . CYS A 1 88 ? -7.510 6.356 2.769 1.00 91.25 88 CYS A O 1
ATOM 676 N N . MET A 1 89 ? -6.521 4.384 2.324 1.00 93.75 89 MET A N 1
ATOM 677 C CA . MET A 1 89 ? -7.297 4.049 1.140 1.00 93.75 89 MET A CA 1
ATOM 678 C C . MET A 1 89 ? -7.631 2.561 1.176 1.00 93.75 89 MET A C 1
ATOM 680 O O . MET A 1 89 ? -6.744 1.728 1.359 1.00 93.75 89 MET A O 1
ATOM 684 N N . HIS A 1 90 ? -8.899 2.222 0.964 1.00 94.44 90 HIS A N 1
ATOM 685 C CA . HIS A 1 90 ? -9.320 0.865 0.630 1.00 94.44 90 HIS A CA 1
ATOM 686 C C . HIS A 1 90 ? -9.114 0.668 -0.871 1.00 94.44 90 HIS A C 1
ATOM 688 O O . HIS A 1 90 ? -9.656 1.418 -1.689 1.00 94.44 90 HIS A O 1
ATOM 694 N N . ILE A 1 91 ? -8.282 -0.299 -1.235 1.00 95.56 91 ILE A N 1
ATOM 695 C CA . ILE A 1 91 ? -7.797 -0.519 -2.595 1.00 95.56 91 ILE A CA 1
ATOM 696 C C . ILE A 1 91 ? -8.046 -1.960 -3.038 1.00 95.56 91 ILE A C 1
ATOM 698 O O . ILE A 1 91 ? -8.116 -2.871 -2.223 1.00 95.56 91 ILE A O 1
ATOM 702 N N . ARG A 1 92 ? -8.152 -2.182 -4.345 1.00 96.06 92 ARG A N 1
ATOM 703 C CA . ARG A 1 92 ? -8.162 -3.518 -4.945 1.00 96.06 92 ARG A CA 1
ATOM 704 C C . ARG A 1 92 ? -6.767 -4.129 -4.874 1.00 96.06 92 ARG A C 1
ATOM 706 O O . ARG A 1 92 ? -5.783 -3.446 -5.166 1.00 96.06 92 ARG A O 1
ATOM 713 N N . SER A 1 93 ? -6.702 -5.414 -4.557 1.00 94.75 93 SER A N 1
ATOM 714 C CA . SER A 1 93 ? -5.491 -6.213 -4.705 1.00 94.75 93 SER A CA 1
ATOM 715 C C . SER A 1 93 ? -5.232 -6.442 -6.194 1.00 94.75 93 SER A C 1
ATOM 717 O O . SER A 1 93 ? -6.087 -6.962 -6.909 1.00 94.75 93 SER A O 1
ATOM 719 N N . LEU A 1 94 ? -4.076 -5.997 -6.685 1.00 93.12 94 LEU A N 1
ATOM 720 C CA . LEU A 1 94 ? -3.665 -6.136 -8.082 1.00 93.12 94 LEU A CA 1
ATOM 721 C C . LEU A 1 94 ? -2.254 -6.713 -8.152 1.00 93.12 94 LEU A C 1
ATOM 723 O O . LEU A 1 94 ? -1.425 -6.479 -7.273 1.00 93.12 94 LEU A O 1
ATOM 727 N N . LYS A 1 95 ? -1.955 -7.410 -9.251 1.00 89.50 95 LYS A N 1
ATOM 728 C CA . LYS A 1 95 ? -0.588 -7.827 -9.561 1.00 89.50 95 LYS A CA 1
ATOM 729 C C . LYS A 1 95 ? 0.252 -6.594 -9.900 1.00 89.50 95 LYS A C 1
ATOM 731 O O . LYS A 1 95 ? -0.016 -5.916 -10.890 1.00 89.50 95 LYS A O 1
ATOM 736 N N . VAL A 1 96 ? 1.269 -6.325 -9.086 1.00 88.00 96 VAL A N 1
ATOM 737 C CA . VAL A 1 96 ? 2.230 -5.241 -9.320 1.00 88.00 96 VAL A CA 1
ATOM 738 C C . VAL A 1 96 ? 3.275 -5.709 -10.330 1.00 88.00 96 VAL A C 1
ATOM 740 O O . VAL A 1 96 ? 3.825 -6.804 -10.201 1.00 88.00 96 VAL A O 1
ATOM 743 N N . PHE A 1 97 ? 3.544 -4.889 -11.344 1.00 87.44 97 PHE A N 1
ATOM 744 C CA . PHE A 1 97 ? 4.676 -5.114 -12.237 1.00 87.44 97 PHE A CA 1
ATOM 745 C C . PHE A 1 97 ? 5.972 -4.659 -11.551 1.00 87.44 97 PHE A C 1
ATOM 747 O O . PHE A 1 97 ? 5.965 -3.601 -10.924 1.00 87.44 97 PHE A O 1
ATOM 754 N N . PRO A 1 98 ? 7.081 -5.412 -11.665 1.00 86.19 98 PRO A N 1
ATOM 755 C CA . PRO A 1 98 ? 8.350 -5.103 -10.999 1.00 86.19 98 PRO A CA 1
ATOM 756 C C . PRO A 1 98 ? 9.131 -3.989 -11.723 1.00 86.19 98 PRO A C 1
ATOM 758 O O . PRO A 1 98 ? 10.321 -4.122 -12.002 1.00 86.19 98 PRO A O 1
ATOM 761 N N . ILE A 1 99 ? 8.445 -2.903 -12.073 1.00 83.56 99 ILE A N 1
ATOM 762 C CA . ILE A 1 99 ? 8.993 -1.716 -12.727 1.00 83.56 99 ILE A CA 1
ATOM 763 C C . ILE A 1 99 ? 8.348 -0.468 -12.121 1.00 83.56 99 ILE A C 1
ATOM 765 O O . ILE A 1 99 ? 7.162 -0.486 -11.783 1.00 83.56 99 ILE A O 1
ATOM 769 N N . GLU A 1 100 ? 9.085 0.633 -12.041 1.00 81.06 100 GLU A N 1
ATOM 770 C CA . GLU A 1 100 ? 8.504 1.949 -11.803 1.00 81.06 100 GLU A CA 1
ATOM 771 C C . GLU A 1 100 ? 8.443 2.728 -13.119 1.00 81.06 100 GLU A C 1
ATOM 773 O O . GLU A 1 100 ? 9.428 2.914 -13.842 1.00 81.06 100 GLU A O 1
ATOM 778 N N . ALA A 1 101 ? 7.236 3.179 -13.449 1.00 82.38 101 ALA A N 1
ATOM 779 C CA . ALA A 1 101 ? 6.984 3.982 -14.632 1.00 82.38 101 ALA A CA 1
ATOM 780 C C . ALA A 1 101 ? 7.318 5.449 -14.335 1.00 82.38 101 ALA A C 1
ATOM 782 O O . ALA A 1 101 ? 6.496 6.190 -13.795 1.00 82.38 101 ALA A O 1
ATOM 783 N N . ILE A 1 102 ? 8.536 5.864 -14.684 1.00 75.38 102 ILE A N 1
ATOM 784 C CA . ILE A 1 102 ? 9.029 7.225 -14.466 1.00 75.38 102 ILE A CA 1
ATOM 785 C C . ILE A 1 102 ? 9.084 7.957 -15.810 1.00 75.38 102 ILE A C 1
ATOM 787 O O . ILE A 1 102 ? 9.622 7.468 -16.800 1.00 75.38 102 ILE A O 1
ATOM 791 N N . ARG A 1 103 ? 8.541 9.177 -15.864 1.00 64.69 103 ARG A N 1
ATOM 792 C CA . ARG A 1 103 ? 8.836 10.092 -16.971 1.00 64.69 103 ARG A CA 1
ATOM 793 C C . ARG A 1 103 ? 10.048 10.932 -16.571 1.00 64.69 103 ARG A C 1
ATOM 795 O O . ARG A 1 103 ? 9.929 11.704 -15.618 1.00 64.69 103 ARG A O 1
ATOM 802 N N . PRO A 1 104 ? 11.188 10.841 -17.273 1.00 55.12 104 PRO A N 1
ATOM 803 C CA . PRO A 1 104 ? 12.295 11.743 -17.015 1.00 55.12 104 PRO A CA 1
ATOM 804 C C . PRO A 1 104 ? 11.887 13.158 -17.424 1.00 55.12 104 PRO A C 1
ATOM 806 O O . PRO A 1 104 ? 11.698 13.465 -18.599 1.00 55.12 104 PRO A O 1
ATOM 809 N N . TRP A 1 105 ? 11.745 14.025 -16.432 1.00 50.22 105 TRP A N 1
ATOM 810 C CA . TRP A 1 105 ? 11.741 15.464 -16.632 1.00 50.22 105 TRP A CA 1
ATOM 811 C C . TRP A 1 105 ? 13.173 15.962 -16.422 1.00 50.22 105 TRP A C 1
ATOM 813 O O . TRP A 1 105 ? 13.846 15.517 -15.490 1.00 50.22 105 TRP A O 1
ATOM 823 N N . LEU A 1 106 ? 13.661 16.870 -17.274 1.00 47.22 106 LEU A N 1
ATOM 824 C CA . LEU A 1 106 ? 14.951 17.533 -17.059 1.00 47.22 106 LEU A CA 1
ATOM 825 C C . LEU A 1 106 ? 14.856 18.443 -15.824 1.00 47.22 106 LEU A C 1
ATOM 827 O O . LEU A 1 106 ? 14.601 19.636 -15.939 1.00 47.22 106 LEU A O 1
ATOM 831 N N . HIS A 1 107 ? 15.066 17.880 -14.640 1.00 40.75 107 HIS A N 1
ATOM 832 C CA . HIS A 1 107 ? 15.338 18.636 -13.424 1.00 40.75 107 HIS A CA 1
ATOM 833 C C . HIS A 1 107 ? 16.740 18.282 -12.933 1.00 40.75 107 HIS A C 1
ATOM 835 O O . HIS A 1 107 ? 17.213 17.158 -13.100 1.00 40.75 107 HIS A O 1
ATOM 841 N N . HIS A 1 108 ? 17.400 19.285 -12.361 1.00 35.94 108 HIS A N 1
ATOM 842 C CA . HIS A 1 108 ? 18.827 19.429 -12.049 1.00 35.94 108 HIS A CA 1
ATOM 843 C C . HIS A 1 108 ? 19.462 18.380 -11.095 1.00 35.94 108 HIS A C 1
ATOM 845 O O . HIS A 1 108 ? 20.451 18.683 -10.437 1.00 35.94 108 HIS A O 1
ATOM 851 N N . GLY A 1 109 ? 18.914 17.166 -10.985 1.00 43.25 109 GLY A N 1
ATOM 852 C CA . GLY A 1 109 ? 19.396 16.093 -10.105 1.00 43.25 109 GLY A CA 1
ATOM 853 C C . GLY A 1 109 ? 20.166 14.963 -10.800 1.00 43.25 109 GLY A C 1
ATOM 854 O O . GLY A 1 109 ? 20.821 14.174 -10.122 1.00 43.25 109 GLY A O 1
ATOM 855 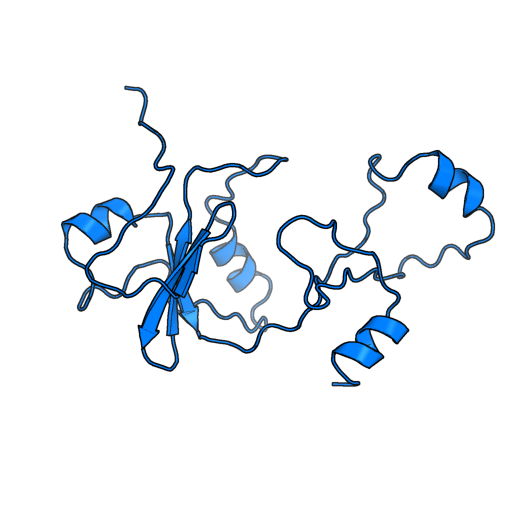N N . LEU A 1 110 ? 20.127 14.863 -12.135 1.00 49.25 110 LEU A N 1
ATOM 856 C CA . LEU A 1 110 ? 21.080 14.016 -12.859 1.00 49.25 110 LEU A CA 1
ATOM 857 C C . LEU A 1 110 ? 22.444 14.705 -12.820 1.00 49.25 110 LEU A C 1
ATOM 859 O O . LEU A 1 110 ? 22.527 15.899 -13.109 1.00 49.25 110 LEU A O 1
ATOM 863 N N . SER A 1 111 ? 23.500 13.970 -12.450 1.00 41.00 111 SER A N 1
ATOM 864 C CA . SER A 1 111 ? 24.852 14.525 -12.413 1.00 41.00 111 SER A CA 1
ATOM 865 C C . SER A 1 111 ? 25.148 15.216 -13.745 1.00 41.00 111 SER A C 1
ATOM 867 O O . SER A 1 111 ? 24.978 14.636 -14.820 1.00 41.00 111 SER A O 1
ATOM 869 N N . LEU A 1 112 ? 25.565 16.482 -13.672 1.00 44.16 112 LEU A N 1
ATOM 870 C CA . LEU A 1 112 ? 25.999 17.282 -14.822 1.00 44.16 112 LEU A CA 1
ATOM 871 C C . LEU A 1 112 ? 26.974 16.500 -15.718 1.00 44.16 112 LEU A C 1
ATOM 873 O O . LEU A 1 112 ? 26.943 16.633 -16.936 1.00 44.16 112 LEU A O 1
ATOM 877 N N . GLU A 1 113 ? 27.770 15.615 -15.123 1.00 46.88 113 GLU A N 1
ATOM 878 C CA . GLU A 1 113 ? 28.676 14.685 -15.799 1.00 46.88 113 GLU A CA 1
ATOM 879 C C . GLU A 1 113 ? 27.973 13.783 -16.828 1.00 46.88 113 GLU A C 1
ATOM 881 O O . GLU A 1 113 ? 28.463 13.631 -17.947 1.00 46.88 113 GLU A O 1
ATOM 886 N N . ARG A 1 114 ? 26.788 13.245 -16.506 1.00 50.00 114 ARG A N 1
ATOM 887 C CA . ARG A 1 114 ? 26.019 12.373 -17.410 1.00 50.00 114 ARG A CA 1
ATOM 888 C C . ARG A 1 114 ? 25.360 13.172 -18.535 1.00 50.00 114 ARG A C 1
ATOM 890 O O . ARG A 1 114 ? 25.338 12.725 -19.676 1.00 50.00 114 ARG A O 1
ATOM 897 N N . ILE A 1 115 ? 24.919 14.394 -18.230 1.00 52.25 115 ILE A N 1
ATOM 898 C CA . ILE A 1 115 ? 24.378 15.349 -19.213 1.00 52.25 115 ILE A CA 1
ATOM 899 C C . ILE A 1 115 ? 25.463 15.777 -20.218 1.00 52.25 115 ILE A C 1
ATOM 901 O O . ILE A 1 115 ? 25.178 15.960 -21.402 1.00 52.25 115 ILE A O 1
ATOM 905 N N . LEU A 1 116 ? 26.713 15.922 -19.769 1.00 48.31 116 LEU A N 1
ATOM 906 C CA . LEU A 1 116 ? 27.840 16.316 -20.618 1.00 48.31 116 LEU A CA 1
ATOM 907 C C . LEU A 1 116 ? 28.384 15.155 -21.467 1.00 48.31 116 LEU A C 1
ATOM 909 O O . LEU A 1 116 ? 28.801 15.395 -22.601 1.00 48.31 116 LEU A O 1
ATOM 913 N N . GLN A 1 117 ? 28.337 13.914 -20.968 1.00 53.12 117 GLN A N 1
ATOM 914 C CA . GLN A 1 117 ? 28.710 12.716 -21.734 1.00 53.12 117 GLN A CA 1
ATOM 915 C C . GLN A 1 117 ? 27.657 12.317 -22.783 1.00 53.12 117 GLN A C 1
ATOM 917 O O . GLN A 1 117 ? 28.019 11.877 -23.871 1.00 53.12 117 GLN A O 1
ATOM 922 N N . GLU A 1 118 ? 26.362 12.525 -22.518 1.00 51.09 118 GLU A N 1
ATOM 923 C CA . GLU A 1 118 ? 25.262 12.176 -23.436 1.00 51.09 118 GLU A CA 1
ATOM 924 C C . GLU A 1 118 ? 25.060 13.183 -24.600 1.00 51.09 118 GLU A C 1
ATOM 926 O O . GLU A 1 118 ? 24.030 13.157 -25.273 1.00 51.09 118 GLU A O 1
ATOM 931 N N . ARG A 1 119 ? 26.049 14.035 -24.924 1.00 41.59 119 ARG A N 1
ATOM 932 C CA . ARG A 1 119 ? 25.991 15.000 -26.051 1.00 41.59 119 ARG A CA 1
ATOM 933 C C . ARG A 1 119 ? 25.760 14.379 -27.441 1.00 41.59 119 ARG A C 1
ATOM 935 O O . ARG A 1 119 ? 25.445 15.120 -28.366 1.00 41.59 119 ARG A O 1
ATOM 942 N N . ASN A 1 120 ? 25.862 13.056 -27.576 1.00 40.78 120 ASN A N 1
ATOM 943 C CA . ASN A 1 120 ? 25.546 12.311 -28.802 1.00 40.78 120 ASN A CA 1
ATOM 944 C C . ASN A 1 120 ? 24.227 11.518 -28.748 1.00 40.78 120 ASN A C 1
ATOM 946 O O . ASN A 1 120 ? 23.950 10.740 -29.659 1.00 40.78 120 ASN A O 1
ATOM 950 N N . CYS A 1 121 ? 23.393 11.698 -27.722 1.00 36.56 121 CYS A N 1
ATOM 951 C CA . CYS A 1 121 ? 22.065 11.092 -27.715 1.00 36.56 121 CYS A CA 1
ATOM 952 C C . CYS A 1 121 ? 21.098 11.993 -28.507 1.00 36.56 121 CYS A C 1
ATOM 954 O O . CYS A 1 121 ? 20.997 13.185 -28.191 1.00 36.56 121 CYS A O 1
ATOM 956 N N . PRO A 1 122 ? 20.398 11.490 -29.543 1.00 34.91 122 PRO A N 1
ATOM 957 C CA . PRO A 1 122 ? 19.435 12.302 -30.272 1.00 34.91 122 PRO A CA 1
ATOM 958 C C . PRO A 1 122 ? 18.396 12.842 -29.286 1.00 34.91 122 PRO A C 1
ATOM 960 O O . PRO A 1 122 ? 17.811 12.082 -28.514 1.00 34.91 122 PRO A O 1
ATOM 963 N N . ARG A 1 123 ? 18.194 14.169 -29.303 1.00 36.00 123 ARG A N 1
ATOM 964 C CA . ARG A 1 123 ? 17.102 14.876 -28.615 1.00 36.00 123 ARG A CA 1
ATOM 965 C C . ARG A 1 123 ? 15.773 14.296 -29.092 1.00 36.00 123 ARG A C 1
ATOM 967 O O . ARG A 1 123 ? 15.149 14.840 -29.996 1.00 36.00 123 ARG A O 1
ATOM 974 N N . ASN A 1 124 ? 15.345 13.193 -28.500 1.00 33.22 124 ASN A N 1
ATOM 975 C CA . ASN A 1 124 ? 13.989 12.722 -28.656 1.00 33.22 124 ASN A CA 1
ATOM 976 C C . ASN A 1 124 ? 13.246 13.064 -27.358 1.00 33.22 124 ASN A C 1
ATOM 978 O O . ASN A 1 124 ? 13.610 12.525 -26.309 1.00 33.22 124 ASN A O 1
ATOM 982 N N . PRO A 1 125 ? 12.244 13.961 -27.380 1.00 35.41 125 PRO A N 1
ATOM 983 C CA . PRO A 1 125 ? 11.469 14.352 -26.197 1.00 35.41 125 PRO A CA 1
ATOM 984 C C . PRO A 1 125 ? 10.600 13.217 -25.607 1.00 35.41 125 PRO A C 1
ATOM 986 O O . PRO A 1 125 ? 9.713 13.475 -24.798 1.00 35.41 125 PRO A O 1
ATOM 989 N N . SER A 1 126 ? 10.846 11.962 -25.993 1.00 32.84 126 SER A N 1
ATOM 990 C CA . SER A 1 126 ? 10.014 10.792 -25.712 1.00 32.84 126 SER A CA 1
ATOM 991 C C . SER A 1 126 ? 10.771 9.604 -25.101 1.00 32.84 126 SER A C 1
ATOM 993 O O . SER A 1 126 ? 10.259 8.488 -25.141 1.00 32.84 126 SER A O 1
ATOM 995 N N . SER A 1 127 ? 11.988 9.777 -24.567 1.00 37.44 127 SER A N 1
ATOM 996 C CA . SER A 1 127 ? 12.696 8.660 -23.921 1.00 37.44 127 SER A CA 1
ATOM 997 C C . SER A 1 127 ? 12.136 8.385 -22.521 1.00 37.44 127 SER A C 1
ATOM 999 O O . SER A 1 127 ? 12.660 8.835 -21.508 1.00 37.44 127 SER A O 1
ATOM 1001 N N . GLU A 1 128 ? 11.031 7.645 -22.464 1.00 38.09 128 GLU A N 1
ATOM 1002 C CA . GLU A 1 128 ? 10.498 7.049 -21.237 1.00 38.09 128 GLU A CA 1
ATOM 1003 C C . GLU A 1 128 ? 11.576 6.140 -20.619 1.00 38.09 128 GLU A C 1
ATOM 1005 O O . GLU A 1 128 ? 11.982 5.141 -21.214 1.00 38.09 128 GLU A O 1
ATOM 1010 N N . ARG A 1 129 ? 12.100 6.519 -19.447 1.00 41.06 129 ARG A N 1
ATOM 1011 C CA . ARG A 1 129 ? 13.050 5.705 -18.677 1.00 41.06 129 ARG A CA 1
ATOM 1012 C C . ARG A 1 129 ? 12.268 5.040 -17.554 1.00 41.06 129 ARG A C 1
ATOM 1014 O O . ARG A 1 129 ? 11.774 5.722 -16.667 1.00 41.06 129 ARG A O 1
ATOM 1021 N N . THR A 1 130 ? 12.144 3.723 -17.605 1.00 39.31 130 THR A N 1
ATOM 1022 C CA . THR A 1 130 ? 11.549 2.941 -16.514 1.00 39.31 130 THR A CA 1
ATOM 1023 C C . THR A 1 130 ? 12.658 2.558 -15.539 1.00 39.31 130 THR A C 1
ATOM 1025 O O . THR A 1 130 ? 13.799 2.374 -15.961 1.00 39.31 130 THR A O 1
ATOM 1028 N N . SER A 1 131 ? 12.377 2.483 -14.243 1.00 47.88 131 SER A N 1
ATOM 1029 C CA . SER A 1 131 ? 13.283 1.823 -13.297 1.00 47.88 131 SER A CA 1
ATOM 1030 C C . SER A 1 131 ? 12.799 0.396 -13.067 1.00 47.88 131 SER A C 1
ATOM 1032 O O . SER A 1 131 ? 11.600 0.122 -13.104 1.00 47.88 131 SER A O 1
ATOM 1034 N N . ALA A 1 132 ? 13.720 -0.548 -12.907 1.00 35.12 132 ALA A N 1
ATOM 1035 C CA . ALA A 1 132 ? 13.383 -1.928 -12.584 1.00 35.12 132 ALA A CA 1
ATOM 1036 C C . ALA A 1 132 ? 13.454 -2.139 -11.070 1.00 35.12 132 ALA A C 1
ATOM 1038 O O . ALA A 1 132 ? 14.388 -1.667 -10.426 1.00 35.12 132 ALA A O 1
ATOM 1039 N N . LEU A 1 133 ? 12.541 -2.953 -10.538 1.00 44.38 133 LEU A N 1
ATOM 1040 C CA . LEU A 1 133 ? 12.640 -3.557 -9.206 1.00 44.38 133 LEU A CA 1
ATOM 1041 C C . LEU A 1 133 ? 12.894 -5.071 -9.358 1.00 44.38 133 LEU A C 1
ATOM 1043 O O . LEU A 1 133 ? 12.014 -5.877 -9.041 1.00 44.38 133 LEU A O 1
ATOM 1047 N N . PRO A 1 134 ? 14.041 -5.520 -9.904 1.00 32.88 134 PRO A N 1
ATOM 1048 C CA . PRO A 1 134 ? 14.288 -6.939 -10.100 1.00 32.88 134 PRO A CA 1
ATOM 1049 C C . PRO A 1 134 ? 14.696 -7.575 -8.769 1.00 32.88 134 PRO A C 1
ATOM 1051 O O . PRO A 1 134 ? 15.877 -7.679 -8.483 1.00 32.88 134 PRO A O 1
ATOM 1054 N N . GLY A 1 135 ? 13.737 -7.999 -7.939 1.00 41.97 135 GLY A N 1
ATOM 1055 C CA . GLY A 1 135 ? 13.998 -8.908 -6.808 1.00 41.97 135 GLY A CA 1
ATOM 1056 C C . GLY A 1 135 ? 15.163 -8.509 -5.887 1.00 41.97 135 GLY A C 1
ATOM 1057 O O . GLY A 1 135 ? 15.858 -9.383 -5.373 1.00 41.97 135 GLY A O 1
ATOM 1058 N N . ILE A 1 136 ? 15.400 -7.207 -5.725 1.00 41.59 136 ILE A N 1
ATOM 1059 C CA . ILE A 1 136 ? 16.589 -6.681 -5.062 1.00 41.59 136 ILE A CA 1
ATOM 1060 C C . ILE A 1 136 ? 16.442 -6.865 -3.539 1.00 41.59 136 ILE A C 1
ATOM 1062 O O . ILE A 1 136 ? 15.376 -6.558 -2.990 1.00 41.59 136 ILE A O 1
ATOM 1066 N N . PRO A 1 137 ? 17.479 -7.344 -2.823 1.00 37.34 137 PRO A N 1
ATOM 1067 C CA . PRO A 1 137 ? 17.487 -7.332 -1.365 1.00 37.34 137 PRO A CA 1
ATOM 1068 C C . PRO A 1 137 ? 17.270 -5.907 -0.835 1.00 37.34 137 PRO A C 1
ATOM 1070 O O . PRO A 1 137 ? 17.754 -4.930 -1.396 1.00 37.34 137 PRO A O 1
ATOM 1073 N N . ILE A 1 138 ? 16.526 -5.782 0.265 1.00 40.72 138 ILE A N 1
ATOM 1074 C CA . ILE A 1 138 ? 16.192 -4.500 0.901 1.00 40.72 138 ILE A CA 1
ATOM 1075 C C . ILE A 1 138 ? 17.479 -3.672 1.103 1.00 40.72 138 ILE A C 1
ATOM 1077 O O . ILE A 1 138 ? 18.246 -3.959 2.018 1.00 40.72 138 ILE A O 1
ATOM 1081 N N . GLY A 1 139 ? 17.721 -2.655 0.265 1.00 46.03 139 GLY A N 1
ATOM 1082 C CA . GLY A 1 139 ? 18.879 -1.764 0.412 1.00 46.03 139 GLY A CA 1
ATOM 1083 C C . GLY A 1 139 ? 19.571 -1.284 -0.867 1.00 46.03 139 GLY A C 1
ATOM 1084 O O . GLY A 1 139 ? 20.240 -0.252 -0.791 1.00 46.03 139 GLY A O 1
ATOM 1085 N N . GLU A 1 140 ? 19.427 -1.946 -2.021 1.00 54.78 140 GLU A N 1
ATOM 1086 C CA . GLU A 1 140 ? 20.046 -1.437 -3.263 1.00 54.78 140 GLU A CA 1
ATOM 1087 C C . GLU A 1 140 ? 19.153 -0.409 -3.976 1.00 54.78 140 GLU A C 1
ATOM 1089 O O . GLU A 1 140 ? 17.950 -0.313 -3.724 1.00 54.78 140 GLU A O 1
ATOM 1094 N N . LYS A 1 141 ? 19.778 0.440 -4.797 1.00 61.84 141 LYS A N 1
ATOM 1095 C CA . LYS A 1 141 ? 19.109 1.547 -5.493 1.00 61.84 141 LYS A CA 1
ATOM 1096 C C . LYS A 1 141 ? 18.419 1.044 -6.756 1.00 61.84 141 LYS A C 1
ATOM 1098 O O . LYS A 1 141 ? 18.965 0.189 -7.443 1.00 61.84 141 LYS A O 1
ATOM 1103 N N . ASP A 1 142 ? 17.289 1.657 -7.092 1.00 69.62 142 ASP A N 1
ATOM 1104 C CA . ASP A 1 142 ? 16.577 1.371 -8.336 1.00 69.62 142 ASP A CA 1
ATOM 1105 C C . ASP A 1 142 ? 17.456 1.711 -9.548 1.00 69.62 142 ASP A C 1
ATOM 1107 O O . ASP A 1 142 ? 18.071 2.784 -9.623 1.00 69.62 142 ASP A O 1
ATOM 1111 N N . GLU A 1 143 ? 17.525 0.788 -10.506 1.00 75.44 143 GLU A N 1
ATOM 1112 C CA . GLU A 1 143 ? 18.310 0.963 -11.724 1.00 75.44 143 GLU A CA 1
ATOM 1113 C C . GLU A 1 143 ? 17.430 1.425 -12.883 1.00 75.44 143 GLU A C 1
ATOM 1115 O O . GLU A 1 143 ? 16.352 0.882 -13.131 1.00 75.44 143 GLU A O 1
ATOM 1120 N N . ASN A 1 144 ? 17.923 2.412 -13.636 1.00 80.06 144 ASN A N 1
ATOM 1121 C CA . ASN A 1 144 ? 17.279 2.857 -14.868 1.00 80.06 144 ASN A CA 1
ATOM 1122 C C . ASN A 1 144 ? 17.456 1.796 -15.957 1.00 80.06 144 ASN A C 1
ATOM 1124 O O . ASN A 1 144 ? 18.586 1.494 -16.345 1.00 80.06 144 ASN A O 1
ATOM 1128 N N . ILE A 1 145 ? 16.345 1.324 -16.511 1.00 78.25 145 ILE A N 1
ATOM 1129 C CA . ILE A 1 145 ? 16.303 0.361 -17.607 1.00 78.25 145 ILE A CA 1
ATOM 1130 C C . ILE A 1 145 ? 15.723 0.983 -18.883 1.00 78.25 145 ILE A C 1
ATOM 1132 O O . ILE A 1 145 ? 14.963 1.958 -18.866 1.00 78.25 145 ILE A O 1
ATOM 1136 N N . SER A 1 146 ? 16.106 0.420 -20.028 1.00 81.62 146 SER A N 1
ATOM 1137 C CA . SER A 1 146 ? 15.538 0.781 -21.324 1.00 81.62 146 SER A CA 1
ATOM 1138 C C . SER A 1 146 ? 14.136 0.177 -21.506 1.00 81.62 146 SER A C 1
ATOM 1140 O O . SER A 1 146 ? 13.826 -0.860 -20.912 1.00 81.62 146 SER A O 1
ATOM 1142 N N . PRO A 1 147 ? 13.292 0.747 -22.386 1.00 82.06 147 PRO A N 1
ATOM 1143 C CA . PRO A 1 147 ? 12.001 0.148 -22.731 1.00 82.06 147 PRO A CA 1
ATOM 1144 C C . PRO A 1 147 ? 12.101 -1.302 -23.230 1.00 82.06 147 PRO A C 1
ATOM 1146 O O . PRO A 1 147 ? 11.222 -2.115 -22.963 1.00 82.06 147 PRO A O 1
ATOM 1149 N N . GLU A 1 148 ? 13.186 -1.664 -23.921 1.00 84.44 148 GLU A N 1
ATOM 1150 C CA . GLU A 1 148 ? 13.422 -3.045 -24.364 1.00 84.44 148 GLU A CA 1
ATOM 1151 C C . GLU A 1 148 ? 13.705 -3.991 -23.195 1.00 84.44 148 GLU A C 1
ATOM 1153 O O . GLU A 1 148 ? 13.220 -5.122 -23.175 1.00 84.44 148 GLU A O 1
ATOM 1158 N N . GLN A 1 149 ? 14.475 -3.538 -22.203 1.00 84.06 149 GLN A N 1
ATOM 1159 C CA . GLN A 1 149 ? 14.705 -4.294 -20.972 1.00 84.06 149 GLN A CA 1
ATOM 1160 C C . GLN A 1 149 ? 13.408 -4.435 -20.170 1.00 84.06 149 GLN A C 1
ATOM 1162 O O . GLN A 1 149 ? 13.126 -5.521 -19.670 1.00 84.06 149 GLN A O 1
ATOM 1167 N N . ALA A 1 150 ? 12.579 -3.388 -20.122 1.00 85.06 150 ALA A N 1
ATOM 1168 C CA . ALA A 1 150 ? 11.272 -3.443 -19.475 1.00 85.06 150 ALA A CA 1
ATOM 1169 C C . ALA A 1 150 ? 10.374 -4.495 -20.136 1.00 85.06 150 ALA A C 1
ATOM 1171 O O . ALA A 1 150 ? 9.845 -5.357 -19.437 1.00 85.06 150 ALA A O 1
ATOM 1172 N N . ARG A 1 151 ? 10.286 -4.517 -21.476 1.00 86.56 151 ARG A N 1
ATOM 1173 C CA . ARG A 1 151 ? 9.536 -5.553 -22.216 1.00 86.56 151 ARG A CA 1
ATOM 1174 C C . ARG A 1 151 ? 10.012 -6.967 -21.901 1.00 86.56 151 ARG A C 1
ATOM 1176 O O . ARG A 1 151 ? 9.191 -7.865 -21.771 1.00 86.56 151 ARG A O 1
ATOM 1183 N N . LYS A 1 152 ? 11.317 -7.182 -21.711 1.00 88.25 152 LYS A N 1
ATOM 1184 C CA . LYS A 1 152 ? 11.837 -8.498 -21.296 1.00 88.25 152 LYS A CA 1
ATOM 1185 C C . LYS A 1 152 ? 11.357 -8.913 -19.900 1.00 88.25 152 LYS A C 1
ATOM 1187 O O . LYS A 1 152 ? 11.219 -10.106 -19.654 1.00 88.25 152 LYS A O 1
ATOM 1192 N N . LEU A 1 153 ? 11.105 -7.957 -19.002 1.00 85.81 153 LEU A N 1
ATOM 1193 C CA . LEU A 1 153 ? 10.633 -8.215 -17.637 1.00 85.81 153 LEU A CA 1
ATOM 1194 C C . LEU A 1 153 ? 9.113 -8.398 -17.554 1.00 85.81 153 LEU A C 1
ATOM 1196 O O . LEU A 1 153 ? 8.645 -9.277 -16.832 1.00 85.81 153 LEU A O 1
ATOM 1200 N N . VAL A 1 154 ? 8.340 -7.563 -18.255 1.00 86.75 154 VAL A N 1
ATOM 1201 C CA . VAL A 1 154 ? 6.870 -7.523 -18.121 1.00 86.75 154 VAL A CA 1
ATOM 1202 C C . VAL A 1 154 ? 6.108 -8.134 -19.303 1.00 86.75 154 VAL A C 1
ATOM 1204 O O . VAL A 1 154 ? 4.916 -8.412 -19.174 1.00 86.75 154 VAL A O 1
ATOM 1207 N N . GLY A 1 155 ? 6.792 -8.421 -20.412 1.00 84.75 155 GLY A N 1
ATOM 1208 C CA . GLY A 1 155 ? 6.203 -8.868 -21.676 1.00 84.75 155 GLY A CA 1
ATOM 1209 C C . GLY A 1 155 ? 5.730 -7.711 -22.567 1.00 84.75 155 GLY A C 1
ATOM 1210 O O . GLY A 1 155 ? 5.844 -6.543 -22.207 1.00 84.75 155 GLY A O 1
ATOM 1211 N N . ASP A 1 156 ? 5.182 -8.046 -23.738 1.00 76.44 156 ASP A N 1
ATOM 1212 C CA . ASP A 1 156 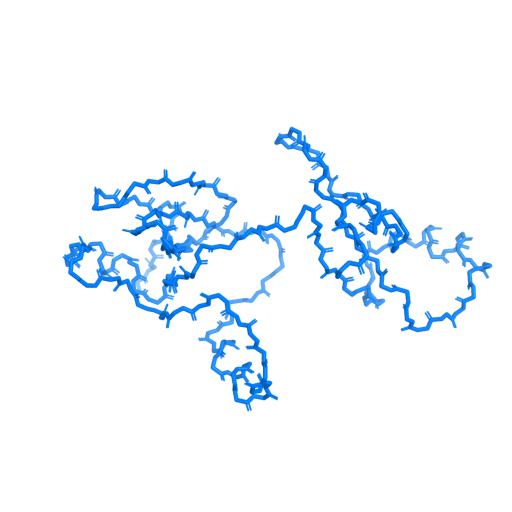? 4.724 -7.083 -24.761 1.00 76.44 156 ASP A CA 1
ATOM 1213 C C . ASP A 1 156 ? 3.277 -6.577 -24.563 1.00 76.44 156 ASP A C 1
ATOM 1215 O O . ASP A 1 156 ? 2.671 -6.061 -25.503 1.00 76.44 156 ASP A O 1
ATOM 1219 N N . LYS A 1 157 ? 2.682 -6.777 -23.382 1.00 58.12 157 LYS A N 1
ATOM 1220 C CA . LYS A 1 157 ? 1.265 -6.464 -23.124 1.00 58.12 157 LYS A CA 1
ATOM 1221 C C . LYS A 1 157 ? 1.041 -5.075 -22.549 1.00 58.12 157 LYS A C 1
ATOM 1223 O O . LYS A 1 157 ? 1.838 -4.668 -21.678 1.00 58.12 157 LYS A O 1
#

Mean predicted aligned error: 12.39 Å

Radius of gyration: 19.3 Å; Cα contacts (8 Å, |Δi|>4): 187; chains: 1; bounding box: 46×34×50 Å

Nearest PDB structures (foldseek):
  1obd-assembly1_A  TM=7.590E-01  e=3.772E-08  Saccharomyces cerevisiae
  2cnv-assembly1_A  TM=7.262E-01  e=2.216E-08  Saccharomyces cerevisiae
  2cnq-assembly1_A  TM=7.202E-01  e=4.777E-08  Saccharomyces cerevisiae
  1a48-assembly1_A  TM=6.787E-01  e=2.983E-07  Saccharomyces cerevisiae
  3r9r-assembly1_A  TM=6.588E-01  e=4.009E-07  Mycobacteroides abscessus ATCC 19977

Secondary structure (DSSP, 8-state):
--PPP------SSS-EEEE-SSEEEEEEETTEEEEEE-S---SS----TTHHHHHHHH-TT---SEEESS--TTTS-HHHHHHHTTSEEEEE--PPPSEEEE-----TTS-HHHHHHGGGS---TT--EEEE--S--TTPPPEEE-HHHHHHHH---

InterPro domains:
  IPR028923 SAICAR synthetase/ADE2, N-terminal [PF01259] (17-110)

pLDDT: mean 72.42, std 21.44, range [32.84, 97.19]

Solvent-accessible surface area (backbone atoms only — not comparable to full-atom values): 10112 Å² total; per-residue (Å²): 130,88,78,81,77,48,71,70,85,84,66,88,71,38,57,79,73,48,79,58,90,38,38,36,34,23,50,74,53,99,56,28,29,38,39,39,54,33,69,41,82,79,90,83,91,75,88,71,91,60,58,66,65,54,46,50,73,75,40,73,83,64,86,70,52,71,76,38,69,52,74,64,68,92,64,46,49,74,69,55,49,64,72,41,58,93,35,32,33,23,26,48,62,71,89,78,68,63,53,46,91,42,75,76,68,99,59,96,78,64,59,66,66,58,63,63,68,48,74,82,57,81,92,57,100,72,70,59,41,31,30,43,53,78,83,66,67,96,83,73,79,78,45,83,37,52,63,68,57,46,34,74,75,73,44,97,120

Foldseek 3Di:
DDDDWFQDQDFPLFDWDDDDQFWTWTDPDPWKIKIFGGPRDDDDDDDPLCPPVVCCVVPVPDDFFFPALADDPVRGDPVSRVVRPSGMTIGTDDDDQQKAFDQDDPDPPDPVVVVVVCPPPPPDNDQGWIWGNDVDPPPDDTDTDGPVVSCVRRNPD

Organism: Cordyceps militaris (strain CM01) (NCBI:txid983644)